Protein AF-A0A1I0M7V4-F1 (afdb_monomer_lite)

Structure (mmCIF, N/CA/C/O backbone):
data_AF-A0A1I0M7V4-F1
#
_entry.id   AF-A0A1I0M7V4-F1
#
loop_
_atom_site.group_PDB
_atom_site.id
_atom_site.type_symbol
_atom_site.label_atom_id
_atom_site.label_alt_id
_atom_site.label_comp_id
_atom_site.label_asym_id
_atom_site.label_entity_id
_atom_site.label_seq_id
_atom_site.pdbx_PDB_ins_code
_atom_site.Cartn_x
_atom_site.Cartn_y
_atom_site.Cartn_z
_atom_site.occupancy
_atom_site.B_iso_or_equiv
_atom_site.auth_seq_id
_atom_site.auth_comp_id
_atom_site.auth_asym_id
_atom_site.auth_atom_id
_atom_site.pdbx_PDB_model_num
ATOM 1 N N . MET A 1 1 ? 5.729 4.229 24.419 1.00 56.66 1 MET A N 1
ATOM 2 C CA . MET A 1 1 ? 4.865 5.162 23.651 1.00 56.66 1 MET A CA 1
ATOM 3 C C . MET A 1 1 ? 5.660 6.057 22.704 1.00 56.66 1 MET A C 1
ATOM 5 O O . MET A 1 1 ? 5.309 6.086 21.536 1.00 56.66 1 MET A O 1
ATOM 9 N N . LYS A 1 2 ? 6.746 6.714 23.148 1.00 68.56 2 LYS A N 1
ATOM 10 C CA . LYS A 1 2 ? 7.553 7.614 22.297 1.00 68.56 2 LYS A CA 1
ATOM 11 C C . LYS A 1 2 ? 8.108 6.954 21.017 1.00 68.56 2 LYS A C 1
ATOM 13 O O . LYS A 1 2 ? 7.972 7.533 19.950 1.00 68.56 2 LYS A O 1
ATOM 18 N N . SER A 1 3 ? 8.628 5.723 21.093 1.00 80.00 3 SER A N 1
ATOM 19 C CA . SER A 1 3 ? 9.203 5.025 19.926 1.00 80.00 3 SER A CA 1
ATOM 20 C C . SER A 1 3 ? 8.192 4.734 18.811 1.00 80.00 3 SER A C 1
ATOM 22 O O . SER A 1 3 ? 8.487 4.965 17.647 1.00 80.00 3 SER A O 1
ATOM 24 N N . LYS A 1 4 ? 6.975 4.287 19.150 1.00 80.06 4 LYS A N 1
ATOM 25 C CA . LYS A 1 4 ? 5.919 4.005 18.161 1.00 80.06 4 LYS A CA 1
ATOM 26 C C . LYS A 1 4 ? 5.462 5.264 17.428 1.00 80.06 4 LYS A C 1
ATOM 28 O O . LYS A 1 4 ? 5.240 5.213 16.228 1.00 80.06 4 LYS A O 1
ATOM 33 N N . ASN A 1 5 ? 5.370 6.385 18.142 1.00 84.19 5 ASN A N 1
ATOM 34 C CA . ASN A 1 5 ? 4.996 7.666 17.547 1.00 84.19 5 ASN A CA 1
ATOM 35 C C . ASN A 1 5 ? 6.090 8.184 16.603 1.00 84.19 5 ASN A C 1
ATOM 37 O O . ASN A 1 5 ? 5.768 8.706 15.543 1.00 84.19 5 ASN A O 1
ATOM 41 N N . ILE A 1 6 ? 7.366 7.996 16.959 1.00 88.19 6 ILE A N 1
ATOM 42 C CA . ILE A 1 6 ? 8.499 8.331 16.085 1.00 88.19 6 ILE A CA 1
ATOM 43 C C . ILE A 1 6 ? 8.481 7.456 14.827 1.00 88.19 6 ILE A C 1
ATOM 45 O O . ILE A 1 6 ? 8.567 7.987 13.727 1.00 88.19 6 ILE A O 1
ATOM 49 N N . LEU A 1 7 ? 8.301 6.138 14.967 1.00 86.88 7 LEU A N 1
ATOM 50 C CA . LEU A 1 7 ? 8.200 5.222 13.823 1.00 86.88 7 LEU A CA 1
ATOM 51 C C . LEU A 1 7 ? 7.028 5.578 12.902 1.00 86.88 7 LEU A C 1
ATOM 53 O O . LEU A 1 7 ? 7.189 5.602 11.687 1.00 86.88 7 LEU A O 1
ATOM 57 N N . PHE A 1 8 ? 5.869 5.900 13.479 1.00 88.50 8 PHE A N 1
ATOM 58 C CA . PHE A 1 8 ? 4.712 6.371 12.725 1.00 88.50 8 PHE A CA 1
ATOM 59 C C . PHE A 1 8 ? 5.018 7.674 11.975 1.00 88.50 8 PHE A C 1
ATOM 61 O O . PHE A 1 8 ? 4.741 7.767 10.785 1.00 88.50 8 PHE A O 1
ATOM 68 N N . LEU A 1 9 ? 5.634 8.657 12.638 1.00 90.44 9 LEU A N 1
ATOM 69 C CA . LEU A 1 9 ? 5.990 9.931 12.014 1.00 90.44 9 LEU A CA 1
ATOM 70 C C . LEU A 1 9 ? 6.986 9.743 10.863 1.00 90.44 9 LEU A C 1
ATOM 72 O O . LEU A 1 9 ? 6.772 10.288 9.784 1.00 90.44 9 LEU A O 1
ATOM 76 N N . ILE A 1 10 ? 8.033 8.941 11.070 1.00 91.81 10 ILE A N 1
ATOM 77 C CA . ILE A 1 10 ? 9.006 8.595 10.025 1.00 91.81 10 ILE A CA 1
ATOM 78 C C . ILE A 1 10 ? 8.289 7.932 8.847 1.00 91.81 10 ILE A C 1
ATOM 80 O O . ILE A 1 10 ? 8.487 8.340 7.707 1.00 91.81 10 ILE A O 1
ATOM 84 N N . SER A 1 11 ? 7.413 6.962 9.116 1.00 91.69 11 SER A N 1
ATOM 85 C CA . SER A 1 11 ? 6.626 6.283 8.082 1.00 91.69 11 SER A CA 1
ATOM 86 C C . SER A 1 11 ? 5.765 7.262 7.277 1.00 91.69 11 SER A C 1
ATOM 88 O O . SER A 1 11 ? 5.758 7.206 6.051 1.00 91.69 11 SER A O 1
ATOM 90 N N . VAL A 1 12 ? 5.086 8.207 7.937 1.00 91.88 12 VAL A N 1
ATOM 91 C CA . VAL A 1 12 ? 4.290 9.249 7.265 1.00 91.88 12 VAL A CA 1
ATOM 92 C C . VAL A 1 12 ? 5.168 10.154 6.394 1.00 91.88 12 VAL A C 1
ATOM 94 O O . VAL A 1 12 ? 4.812 10.415 5.249 1.00 91.88 12 VAL A O 1
ATOM 97 N N . ILE A 1 13 ? 6.330 10.594 6.888 1.00 95.06 13 ILE A N 1
ATOM 98 C CA . ILE A 1 13 ? 7.269 11.429 6.115 1.00 95.06 13 ILE A CA 1
ATOM 99 C C . ILE A 1 13 ? 7.775 10.682 4.874 1.00 95.06 13 ILE A C 1
ATOM 101 O O . ILE A 1 13 ? 7.819 11.256 3.783 1.00 95.06 13 ILE A O 1
ATOM 105 N N . VAL A 1 14 ? 8.118 9.399 5.023 1.00 94.94 14 VAL A N 1
ATOM 106 C CA . VAL A 1 14 ? 8.545 8.542 3.908 1.00 94.94 14 VAL A CA 1
ATOM 107 C C . VAL A 1 14 ? 7.430 8.427 2.869 1.00 94.94 14 VAL A C 1
ATOM 109 O O . VAL A 1 14 ? 7.680 8.635 1.687 1.00 94.94 14 VAL A O 1
ATOM 112 N N . GLN A 1 15 ? 6.189 8.177 3.292 1.00 94.06 15 GLN A N 1
ATOM 113 C CA . GLN A 1 15 ? 5.050 8.063 2.376 1.00 94.06 15 GLN A CA 1
ATOM 114 C C . GLN A 1 15 ? 4.763 9.365 1.631 1.00 94.06 15 GLN A C 1
ATOM 116 O O . GLN A 1 15 ? 4.584 9.329 0.419 1.00 94.06 15 GLN A O 1
ATOM 121 N N . ILE A 1 16 ? 4.762 10.511 2.319 1.00 95.44 16 ILE A N 1
ATOM 122 C CA . ILE A 1 16 ? 4.563 11.818 1.675 1.00 95.44 16 ILE A CA 1
ATOM 123 C C . ILE A 1 16 ? 5.659 12.063 0.636 1.00 95.44 16 ILE A C 1
ATOM 125 O O . ILE A 1 16 ? 5.354 12.435 -0.493 1.00 95.44 16 ILE A O 1
ATOM 129 N N . THR A 1 17 ? 6.919 11.795 0.984 1.00 95.12 17 THR A N 1
ATOM 130 C CA . THR A 1 17 ? 8.050 11.922 0.052 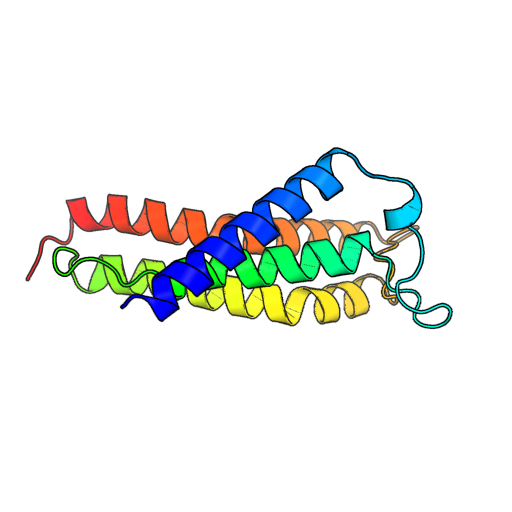1.00 95.12 17 THR A CA 1
ATOM 131 C C . THR A 1 17 ? 7.858 11.042 -1.184 1.00 95.12 17 THR A C 1
ATOM 133 O O . THR A 1 17 ? 8.030 11.514 -2.305 1.00 95.12 17 THR A O 1
ATOM 136 N N . ILE A 1 18 ? 7.453 9.783 -0.992 1.00 95.00 18 ILE A N 1
ATOM 137 C CA . ILE A 1 18 ? 7.190 8.844 -2.088 1.00 95.00 18 ILE A CA 1
ATOM 138 C C . ILE A 1 18 ? 6.032 9.328 -2.967 1.00 95.00 18 ILE A C 1
ATOM 140 O O . ILE A 1 18 ? 6.162 9.320 -4.186 1.00 95.00 18 ILE A O 1
ATOM 144 N N . ILE A 1 19 ? 4.925 9.782 -2.375 1.00 94.38 19 ILE A N 1
ATOM 145 C CA . ILE A 1 19 ? 3.760 10.293 -3.113 1.00 94.38 19 ILE A CA 1
ATOM 146 C C . ILE A 1 19 ? 4.146 11.518 -3.947 1.00 94.38 19 ILE A C 1
ATOM 148 O O . ILE A 1 19 ? 3.775 11.603 -5.113 1.00 94.38 19 ILE A O 1
ATOM 152 N N . VAL A 1 20 ? 4.925 12.444 -3.382 1.00 94.31 20 VAL A N 1
ATOM 153 C CA . VAL A 1 20 ? 5.425 13.621 -4.109 1.00 94.31 20 VAL A CA 1
ATOM 154 C C . VAL A 1 20 ? 6.345 13.203 -5.259 1.00 94.31 20 VAL A C 1
ATOM 156 O O . VAL A 1 20 ? 6.224 13.725 -6.367 1.00 94.31 20 VAL A O 1
ATOM 159 N N . ALA A 1 21 ? 7.235 12.235 -5.037 1.00 93.19 21 ALA A N 1
ATOM 160 C CA . ALA A 1 21 ? 8.095 11.703 -6.090 1.00 93.19 21 ALA A CA 1
ATOM 161 C C . ALA A 1 21 ? 7.278 11.017 -7.206 1.00 93.19 21 ALA A C 1
ATOM 163 O O . ALA A 1 21 ? 7.519 11.273 -8.380 1.00 93.19 21 ALA A O 1
ATOM 164 N N . LEU A 1 22 ? 6.264 10.217 -6.858 1.00 90.50 22 LEU A N 1
ATOM 165 C CA . LEU A 1 22 ? 5.343 9.591 -7.819 1.00 90.50 22 LEU A CA 1
ATOM 166 C C . LEU A 1 22 ? 4.558 10.628 -8.622 1.00 90.50 22 LEU A C 1
ATOM 168 O O . LEU A 1 22 ? 4.454 10.502 -9.837 1.00 90.50 22 LEU A O 1
ATOM 172 N N . ALA A 1 23 ? 4.065 11.679 -7.968 1.00 92.25 23 ALA A N 1
ATOM 173 C CA . ALA A 1 23 ? 3.323 12.751 -8.626 1.00 92.25 23 ALA A CA 1
ATOM 174 C C . ALA A 1 23 ? 4.191 13.582 -9.586 1.00 92.25 23 ALA A C 1
ATOM 176 O O . ALA A 1 23 ? 3.687 14.105 -10.575 1.00 92.25 23 ALA A O 1
ATOM 177 N N . THR A 1 24 ? 5.488 13.713 -9.299 1.00 92.69 24 THR A N 1
ATOM 178 C CA . THR A 1 24 ? 6.435 14.463 -10.142 1.00 92.69 24 THR A CA 1
ATOM 179 C C . THR A 1 24 ? 7.081 13.615 -11.238 1.00 92.69 24 THR A C 1
ATOM 181 O O . THR A 1 24 ? 7.684 14.182 -12.145 1.00 92.69 24 THR A O 1
ATOM 184 N N . ALA A 1 25 ? 6.947 12.284 -11.166 1.00 90.06 25 ALA A N 1
ATOM 185 C CA . ALA A 1 25 ? 7.427 11.309 -12.147 1.00 90.06 25 ALA A CA 1
ATOM 186 C C . ALA A 1 25 ? 8.838 11.616 -12.708 1.00 90.06 25 ALA A C 1
ATOM 188 O O . ALA A 1 25 ? 9.020 11.725 -13.924 1.00 90.06 25 ALA A O 1
ATOM 189 N N . PRO A 1 26 ? 9.862 11.792 -11.851 1.00 91.75 26 PRO A N 1
ATOM 190 C CA . PRO A 1 26 ? 11.187 12.187 -12.309 1.00 91.75 26 PRO A CA 1
ATOM 191 C C . PRO A 1 26 ? 11.825 11.093 -13.176 1.00 91.75 26 PRO A C 1
ATOM 193 O O . PRO A 1 26 ? 11.591 9.903 -12.980 1.00 91.75 26 PRO A O 1
ATOM 196 N N . ALA A 1 27 ? 12.707 11.484 -14.101 1.00 90.88 27 ALA A N 1
ATOM 197 C CA . ALA A 1 27 ? 13.268 10.585 -15.119 1.00 90.88 27 ALA A CA 1
ATOM 198 C C . ALA A 1 27 ? 13.946 9.312 -14.564 1.00 90.88 27 ALA A C 1
ATOM 200 O O . ALA A 1 27 ? 13.972 8.275 -15.226 1.00 90.88 27 ALA A O 1
ATOM 201 N N . TRP A 1 28 ? 14.473 9.360 -13.337 1.00 89.50 28 TRP A N 1
ATOM 202 C CA . TRP A 1 28 ? 15.115 8.212 -12.694 1.00 89.50 28 TRP A CA 1
ATOM 203 C C . TRP A 1 28 ? 14.135 7.113 -12.252 1.00 89.50 28 TRP A C 1
ATOM 205 O O . TRP A 1 28 ? 14.574 6.012 -11.935 1.00 89.50 28 TRP A O 1
ATOM 215 N N . PHE A 1 29 ? 12.820 7.347 -12.278 1.00 91.00 29 PHE A N 1
ATOM 216 C CA . PHE A 1 29 ? 11.818 6.335 -11.918 1.00 91.00 29 PHE A CA 1
ATOM 217 C C . PHE A 1 29 ? 11.830 5.115 -12.829 1.00 91.00 29 PHE A C 1
ATOM 219 O O . PHE A 1 29 ? 11.586 4.007 -12.358 1.00 91.00 29 PHE A O 1
ATOM 226 N N . SER A 1 30 ? 12.125 5.331 -14.110 1.00 88.44 30 SER A N 1
ATOM 227 C CA . SER A 1 30 ? 12.226 4.262 -15.107 1.00 88.44 30 SER A CA 1
ATOM 228 C C . SER A 1 30 ? 13.602 3.590 -15.101 1.00 88.44 30 SER A C 1
ATOM 230 O O . SER A 1 30 ? 13.794 2.579 -15.770 1.00 88.44 30 SER A O 1
ATOM 232 N N . GLN A 1 31 ? 14.571 4.140 -14.361 1.00 90.94 31 GLN A N 1
ATOM 233 C CA . GLN A 1 31 ? 15.903 3.555 -14.256 1.00 90.94 31 GLN A CA 1
ATOM 234 C C . GLN A 1 31 ? 15.864 2.353 -13.303 1.00 90.94 31 GLN A C 1
ATOM 236 O O . GLN A 1 31 ? 15.201 2.419 -12.260 1.00 90.94 31 GLN A O 1
ATOM 241 N N . PRO A 1 32 ? 16.574 1.261 -13.626 1.00 91.00 32 PRO A N 1
ATOM 242 C CA . PRO A 1 32 ? 16.617 0.087 -12.772 1.00 91.00 32 PRO A CA 1
ATOM 243 C C . PRO A 1 32 ? 17.333 0.397 -11.449 1.00 91.00 32 PRO A C 1
ATOM 245 O O . PRO A 1 32 ? 18.371 1.058 -11.428 1.00 91.00 32 PRO A O 1
ATOM 248 N N . VAL A 1 33 ? 16.802 -0.124 -10.340 1.00 87.88 33 VAL A N 1
ATOM 249 C CA . VAL A 1 33 ? 17.401 -0.009 -8.995 1.00 87.88 33 VAL A CA 1
ATOM 250 C C . VAL A 1 33 ? 18.768 -0.697 -8.950 1.00 87.88 33 VAL A C 1
ATOM 252 O O . VAL A 1 33 ? 19.708 -0.202 -8.335 1.00 87.88 33 VAL A O 1
ATOM 255 N N . VAL A 1 34 ? 18.885 -1.837 -9.634 1.00 83.06 34 VAL A N 1
ATOM 256 C CA . VAL A 1 34 ? 20.132 -2.583 -9.827 1.00 83.06 34 VAL A CA 1
ATOM 257 C C . VAL A 1 34 ? 20.258 -2.867 -11.317 1.00 83.06 34 VAL A C 1
ATOM 259 O O . VAL A 1 34 ? 19.318 -3.400 -11.904 1.00 83.06 34 VAL A O 1
ATOM 262 N N . GLY A 1 35 ? 21.406 -2.541 -11.921 1.00 68.62 35 GLY A N 1
ATOM 263 C CA . GLY A 1 35 ? 21.597 -2.501 -13.381 1.00 68.62 35 GLY A CA 1
ATOM 264 C C . GLY A 1 35 ? 21.154 -3.745 -14.167 1.00 68.62 35 GLY A C 1
ATOM 265 O O . GLY A 1 35 ? 20.778 -3.611 -15.323 1.00 68.62 35 GLY A O 1
ATOM 266 N N . ASN A 1 36 ? 21.112 -4.925 -13.535 1.00 65.88 36 ASN A N 1
ATOM 267 C CA . ASN A 1 36 ? 20.685 -6.184 -14.163 1.00 65.88 36 ASN A CA 1
ATOM 268 C C . ASN A 1 36 ? 19.307 -6.702 -13.698 1.00 65.88 36 ASN A C 1
ATOM 270 O O . ASN A 1 36 ? 18.811 -7.674 -14.255 1.00 65.88 36 ASN A O 1
ATOM 274 N N . ALA A 1 37 ? 18.696 -6.113 -12.664 1.00 64.06 37 ALA A N 1
ATOM 275 C CA . ALA A 1 37 ? 17.491 -6.663 -12.025 1.00 64.06 37 ALA A CA 1
ATOM 276 C C . ALA A 1 37 ? 16.177 -6.209 -12.681 1.00 64.06 37 ALA A C 1
ATOM 278 O O . ALA A 1 37 ? 15.122 -6.772 -12.399 1.00 64.06 37 ALA A O 1
ATOM 279 N N . GLY A 1 38 ? 16.217 -5.170 -13.523 1.00 80.50 38 GLY A N 1
ATOM 280 C CA . GLY A 1 38 ? 15.058 -4.691 -14.283 1.00 80.50 38 GLY A CA 1
ATOM 281 C C . GLY A 1 38 ? 13.919 -4.087 -13.454 1.00 80.50 38 GLY A C 1
ATOM 282 O O . GLY A 1 38 ? 12.958 -3.619 -14.049 1.00 80.50 38 GLY A O 1
ATOM 283 N N . MET A 1 39 ? 14.005 -4.072 -12.117 1.00 89.25 39 MET A N 1
ATOM 284 C CA . MET A 1 39 ? 13.042 -3.404 -11.239 1.00 89.25 39 MET A CA 1
ATOM 285 C C . MET A 1 39 ? 13.306 -1.892 -11.237 1.00 89.25 39 MET A C 1
ATOM 287 O O . MET A 1 39 ? 14.353 -1.483 -10.730 1.00 89.25 39 MET A O 1
ATOM 291 N N . PRO A 1 40 ? 12.405 -1.051 -11.770 1.00 92.25 40 PRO A N 1
ATOM 292 C CA . PRO A 1 40 ? 12.577 0.391 -11.775 1.00 92.25 40 PRO A CA 1
ATOM 293 C C . PRO A 1 40 ? 12.336 0.977 -10.386 1.00 92.25 40 PRO A C 1
ATOM 295 O O . PRO A 1 40 ? 11.565 0.433 -9.586 1.00 92.25 40 PRO A O 1
ATOM 298 N N . TRP A 1 41 ? 12.948 2.126 -10.112 1.00 92.88 41 TRP A N 1
ATOM 299 C CA . TRP A 1 41 ? 12.732 2.844 -8.858 1.00 92.88 41 TRP A CA 1
ATOM 300 C C . TRP A 1 41 ? 11.256 3.146 -8.588 1.00 92.88 41 TRP A C 1
ATOM 302 O O . TRP A 1 41 ? 10.814 3.003 -7.451 1.00 92.88 41 TRP A O 1
ATOM 312 N N . GLY A 1 42 ? 10.478 3.494 -9.618 1.00 92.38 42 GLY A N 1
ATOM 313 C CA . GLY A 1 42 ? 9.043 3.755 -9.472 1.00 92.38 42 GLY A CA 1
ATOM 314 C C . GLY A 1 42 ? 8.287 2.572 -8.857 1.00 92.38 42 GLY A C 1
ATOM 315 O O . GLY A 1 42 ? 7.520 2.754 -7.913 1.00 92.38 42 GLY A O 1
ATOM 316 N N . ASN A 1 43 ? 8.574 1.346 -9.306 1.00 92.44 43 ASN A N 1
ATOM 317 C CA . ASN A 1 43 ? 7.927 0.139 -8.781 1.00 92.44 43 ASN A CA 1
ATOM 318 C C . ASN A 1 43 ? 8.359 -0.164 -7.347 1.00 92.44 43 ASN A C 1
ATOM 320 O O . ASN A 1 43 ? 7.533 -0.566 -6.528 1.00 92.44 43 ASN A O 1
ATOM 324 N N . LEU A 1 44 ? 9.632 0.063 -7.013 1.00 93.00 44 LEU A N 1
ATOM 325 C CA . LEU A 1 44 ? 10.114 -0.119 -5.644 1.00 93.00 44 LEU A CA 1
ATOM 326 C C . LEU A 1 44 ? 9.437 0.854 -4.679 1.00 93.00 44 LEU A C 1
ATOM 328 O O . LEU A 1 44 ? 8.990 0.451 -3.606 1.00 93.00 44 LEU A O 1
ATOM 332 N N . LEU A 1 45 ? 9.323 2.124 -5.063 1.00 94.94 45 LEU A N 1
ATOM 333 C CA . LEU A 1 45 ? 8.678 3.139 -4.235 1.00 94.94 45 LEU A CA 1
ATOM 334 C C . LEU A 1 45 ? 7.180 2.858 -4.069 1.00 94.94 45 LEU A C 1
ATOM 336 O O . LEU A 1 45 ? 6.672 2.955 -2.951 1.00 94.94 45 LEU A O 1
ATOM 340 N N . THR A 1 46 ? 6.492 2.432 -5.132 1.00 94.31 46 THR A N 1
ATOM 341 C CA . THR A 1 46 ? 5.095 1.975 -5.061 1.00 94.31 46 THR A CA 1
ATOM 342 C C . THR A 1 46 ? 4.944 0.790 -4.110 1.00 94.31 46 THR A C 1
ATOM 344 O O . THR A 1 46 ? 4.071 0.807 -3.243 1.00 94.31 46 THR A O 1
ATOM 347 N N . TRP A 1 47 ? 5.829 -0.206 -4.187 1.00 94.50 47 TRP A N 1
ATOM 348 C CA . TRP A 1 47 ? 5.798 -1.360 -3.287 1.00 94.50 47 TRP A CA 1
ATOM 349 C C . TRP A 1 47 ? 5.984 -0.959 -1.814 1.00 94.50 47 TRP A C 1
ATOM 351 O O . TRP A 1 47 ? 5.228 -1.396 -0.937 1.00 94.50 47 TRP A O 1
ATOM 361 N N . VAL A 1 48 ? 6.944 -0.071 -1.538 1.00 95.06 48 VAL A N 1
ATOM 362 C CA . VAL A 1 48 ? 7.165 0.487 -0.195 1.00 95.06 48 VAL A CA 1
ATOM 363 C C . VAL A 1 48 ? 5.925 1.239 0.289 1.00 95.06 48 VAL A C 1
ATOM 365 O O . VAL A 1 48 ? 5.499 1.036 1.427 1.00 95.06 48 VAL A O 1
ATOM 368 N N . LEU A 1 49 ? 5.306 2.061 -0.561 1.00 95.69 49 LEU A N 1
ATOM 369 C CA . LEU A 1 49 ? 4.100 2.819 -0.225 1.00 95.69 49 LEU A CA 1
ATOM 370 C C . LEU A 1 49 ? 2.928 1.895 0.134 1.00 95.69 49 LEU A C 1
ATOM 372 O O . LEU A 1 49 ? 2.334 2.051 1.203 1.00 95.69 49 LEU A O 1
ATOM 376 N N . LEU A 1 50 ? 2.640 0.906 -0.716 1.00 95.69 50 LEU A N 1
ATOM 377 C CA . LEU A 1 50 ? 1.549 -0.056 -0.521 1.00 95.69 50 LEU A CA 1
ATOM 378 C C . LEU A 1 50 ? 1.752 -0.947 0.708 1.00 95.69 50 LEU A C 1
ATOM 380 O O . LEU A 1 50 ? 0.781 -1.440 1.274 1.00 95.69 50 LEU A O 1
ATOM 384 N N . THR A 1 51 ? 2.99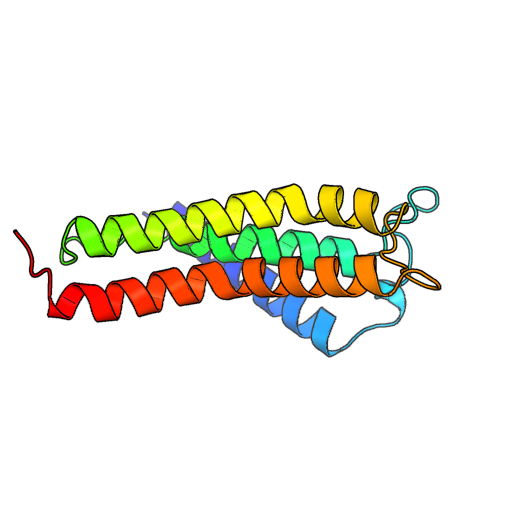2 -1.120 1.162 1.00 95.06 51 THR A N 1
ATOM 385 C CA . THR A 1 51 ? 3.303 -1.858 2.392 1.00 95.06 51 THR A CA 1
ATOM 386 C C . THR A 1 51 ? 3.207 -0.965 3.632 1.00 95.06 51 THR A C 1
ATOM 388 O O . THR A 1 51 ? 2.588 -1.330 4.637 1.00 95.06 51 THR A O 1
ATOM 391 N N . LEU A 1 52 ? 3.810 0.227 3.589 1.00 93.00 52 LEU A N 1
ATOM 392 C CA . LEU A 1 52 ? 3.879 1.119 4.746 1.00 93.00 52 LEU A CA 1
ATOM 393 C C . LEU A 1 52 ? 2.521 1.731 5.091 1.00 93.00 52 LEU A C 1
ATOM 395 O O . LEU A 1 52 ? 2.200 1.871 6.275 1.00 93.00 52 LEU A O 1
ATOM 399 N N . PHE A 1 53 ? 1.715 2.073 4.088 1.00 91.94 53 PHE A N 1
ATOM 400 C CA . PHE A 1 53 ? 0.420 2.712 4.296 1.00 91.94 53 PHE A CA 1
ATOM 401 C C . PHE A 1 53 ? -0.519 1.890 5.204 1.00 91.94 53 PHE A C 1
ATOM 403 O O . PHE A 1 53 ? -0.878 2.388 6.274 1.00 91.94 53 PHE A O 1
ATOM 410 N N . PRO A 1 54 ? -0.857 0.621 4.901 1.00 92.31 54 PRO A N 1
ATOM 411 C CA . PRO A 1 54 ? -1.668 -0.211 5.794 1.00 92.31 54 PRO A CA 1
ATOM 412 C C . PRO A 1 54 ? -0.984 -0.485 7.143 1.00 92.31 54 PRO A C 1
ATOM 414 O O . PRO A 1 54 ? -1.661 -0.544 8.173 1.00 92.31 54 PRO A O 1
ATOM 417 N N . SER A 1 55 ? 0.352 -0.581 7.188 1.00 90.38 55 SER A N 1
ATOM 418 C CA . SER A 1 55 ? 1.086 -0.802 8.444 1.00 90.38 55 SER A CA 1
ATOM 419 C C . SER A 1 55 ? 0.866 0.324 9.465 1.00 90.38 55 SER A C 1
ATOM 421 O O . SER A 1 55 ? 0.760 0.068 10.666 1.00 90.38 55 SER A O 1
ATOM 423 N N . ASN A 1 56 ? 0.681 1.566 9.003 1.00 89.12 56 ASN A N 1
ATOM 424 C CA . ASN A 1 56 ? 0.385 2.703 9.873 1.00 89.12 56 ASN A CA 1
ATOM 425 C C . ASN A 1 56 ? -0.954 2.540 10.605 1.00 89.12 56 ASN A C 1
ATOM 427 O O . ASN A 1 56 ? -1.051 2.885 11.784 1.00 89.12 56 ASN A O 1
ATOM 431 N N . PHE A 1 57 ? -1.961 1.948 9.958 1.00 85.56 57 PHE A N 1
ATOM 432 C CA . PHE A 1 57 ? -3.253 1.643 10.584 1.00 85.56 57 PHE A CA 1
ATOM 433 C C . PHE A 1 57 ? -3.146 0.531 11.637 1.00 85.56 57 PHE A C 1
ATOM 435 O O . PHE A 1 57 ? -3.964 0.480 12.557 1.00 85.56 57 PHE A O 1
ATOM 442 N N . LEU A 1 58 ? -2.135 -0.337 11.532 1.00 86.44 58 LEU A N 1
ATOM 443 C CA . LEU A 1 58 ? -1.835 -1.371 12.526 1.00 86.44 58 LEU A CA 1
ATOM 444 C C . LEU A 1 58 ? -1.021 -0.813 13.707 1.00 86.44 58 LEU A C 1
ATOM 446 O O . LEU A 1 58 ? -1.247 -1.201 14.856 1.00 86.44 58 LEU A O 1
ATOM 450 N N . LEU A 1 59 ? -0.091 0.112 13.441 1.00 81.81 59 LEU A N 1
ATOM 451 C CA . LEU A 1 59 ? 0.765 0.745 14.451 1.00 81.81 59 LEU A CA 1
ATOM 452 C C . LEU A 1 59 ? -0.004 1.716 15.352 1.00 81.81 59 LEU A C 1
ATOM 454 O O . LEU A 1 59 ? 0.260 1.784 16.561 1.00 81.81 59 LEU A O 1
ATOM 458 N N . VAL A 1 60 ? -0.967 2.447 14.789 1.00 75.00 60 VAL A N 1
ATOM 459 C CA . VAL A 1 60 ? -1.860 3.314 15.559 1.00 75.00 60 VAL A CA 1
ATOM 460 C C . VAL A 1 60 ? -2.860 2.433 16.313 1.00 75.00 60 VAL A C 1
ATOM 462 O O . VAL A 1 60 ? -3.854 1.950 15.773 1.00 75.00 60 VAL A O 1
ATOM 465 N N . ARG A 1 61 ? -2.597 2.203 17.607 1.00 62.97 61 ARG A N 1
ATOM 466 C CA . ARG A 1 61 ? -3.554 1.543 18.509 1.00 62.97 61 ARG A CA 1
ATOM 467 C C . ARG A 1 61 ? -4.868 2.321 18.508 1.00 62.97 61 ARG A C 1
ATOM 469 O O . ARG A 1 61 ? -4.880 3.510 18.827 1.00 62.97 61 ARG A O 1
ATOM 476 N N . ARG A 1 62 ? -5.984 1.642 18.230 1.00 59.66 62 ARG A N 1
ATOM 477 C CA . ARG A 1 62 ? -7.303 2.246 18.418 1.00 59.66 62 ARG A CA 1
ATOM 478 C C . ARG A 1 62 ? -7.591 2.483 19.893 1.00 59.66 62 ARG A C 1
ATOM 480 O O . ARG A 1 62 ? -7.449 1.592 20.728 1.00 59.66 62 ARG A O 1
ATOM 487 N N . SER A 1 63 ? -8.012 3.720 20.142 1.00 55.44 63 SER A N 1
ATOM 488 C CA . SER A 1 63 ? -8.684 4.207 21.340 1.00 55.44 63 SER A CA 1
ATOM 489 C C . SER A 1 63 ? -9.648 3.164 21.909 1.00 55.44 63 SER A C 1
ATOM 491 O O . SER A 1 63 ? -10.431 2.554 21.175 1.00 55.44 63 SER A O 1
ATOM 493 N N . SER A 1 64 ? -9.616 3.022 23.235 1.00 58.09 64 SER A N 1
ATOM 494 C CA . SER A 1 64 ? -10.421 2.105 24.046 1.00 58.09 64 SER A CA 1
ATOM 495 C C . SER A 1 64 ? -11.933 2.327 23.943 1.00 58.09 64 SER A C 1
ATOM 497 O O . SER A 1 64 ? -12.673 1.699 24.688 1.00 58.09 64 SER A O 1
ATOM 499 N N . GLN A 1 65 ? -12.410 3.226 23.076 1.00 66.06 65 GLN A N 1
ATOM 500 C CA . GLN A 1 65 ? -13.813 3.618 22.927 1.00 66.06 65 GLN A CA 1
ATOM 501 C C . GLN A 1 65 ? -14.560 2.923 21.777 1.00 66.06 65 GLN A C 1
ATOM 503 O O . GLN A 1 65 ? -15.762 3.120 21.642 1.00 66.06 65 GLN A O 1
ATOM 508 N N . THR A 1 66 ? -13.888 2.089 20.981 1.00 74.56 66 THR A N 1
ATOM 509 C CA . THR A 1 66 ? -14.514 1.376 19.851 1.00 74.56 66 THR A CA 1
ATOM 510 C C . THR A 1 66 ? -15.039 0.006 20.298 1.00 74.56 66 THR A C 1
ATOM 512 O O . THR A 1 66 ? -14.331 -0.705 21.006 1.00 74.56 66 THR A O 1
ATOM 515 N N . GLY A 1 67 ? -16.245 -0.391 19.874 1.00 78.69 67 GLY A N 1
ATOM 516 C CA . GLY A 1 67 ? -16.748 -1.756 20.083 1.00 78.69 67 GLY A CA 1
ATOM 517 C C . GLY A 1 67 ? -15.911 -2.815 19.346 1.00 78.69 67 GLY A C 1
ATOM 518 O O . GLY A 1 67 ? -15.251 -2.522 18.344 1.00 78.69 67 GLY A O 1
ATOM 519 N N . THR A 1 68 ? -15.954 -4.069 19.809 1.00 85.69 68 THR A N 1
ATOM 520 C CA . THR A 1 68 ? -15.110 -5.161 19.286 1.00 85.69 68 THR A CA 1
ATOM 521 C C . THR A 1 68 ? -15.314 -5.422 17.791 1.00 85.69 68 THR A C 1
ATOM 523 O O . THR A 1 68 ? -14.339 -5.631 17.073 1.00 85.69 68 THR A O 1
ATOM 526 N N . VAL A 1 69 ? -16.559 -5.389 17.301 1.00 87.88 69 VAL A N 1
ATOM 527 C CA . VAL A 1 69 ? -16.891 -5.669 15.889 1.00 87.88 69 VAL A CA 1
ATOM 528 C C . VAL A 1 69 ? -16.323 -4.598 14.937 1.00 87.88 69 VAL A C 1
ATOM 530 O O . VAL A 1 69 ? -15.515 -4.960 14.077 1.00 87.88 69 VAL A O 1
ATOM 533 N N . PRO A 1 70 ? -16.616 -3.287 15.105 1.00 87.94 70 PRO A N 1
ATOM 534 C CA . PRO A 1 70 ? -16.004 -2.236 14.283 1.00 87.94 70 PRO A CA 1
ATOM 535 C C . PRO A 1 70 ? -14.468 -2.236 14.334 1.00 87.94 70 PRO A C 1
ATOM 537 O O . PRO A 1 70 ? -13.791 -1.894 13.358 1.00 87.94 70 PRO A O 1
ATOM 540 N N . GLN A 1 71 ? -13.897 -2.604 15.485 1.00 88.94 71 GLN A N 1
ATOM 541 C CA . GLN A 1 71 ? -12.454 -2.706 15.650 1.00 88.94 71 GLN A CA 1
ATOM 542 C C . GLN A 1 71 ? -11.867 -3.863 14.835 1.00 88.94 71 GLN A C 1
ATOM 544 O O . GLN A 1 71 ? -10.930 -3.633 14.069 1.00 88.94 71 GLN A O 1
ATOM 549 N N . LYS A 1 72 ? -12.437 -5.071 14.945 1.00 90.12 72 LYS A N 1
ATOM 550 C CA . LYS A 1 72 ? -12.017 -6.250 14.171 1.00 90.12 72 LYS A CA 1
ATOM 551 C C . LYS A 1 72 ? -12.117 -6.016 12.667 1.00 90.12 72 LYS A C 1
ATOM 553 O O . LYS A 1 72 ? -11.177 -6.363 11.964 1.00 90.12 72 LYS A O 1
ATOM 558 N N . PHE A 1 73 ? -13.192 -5.383 12.194 1.00 91.75 73 PHE A N 1
ATOM 559 C CA . PHE A 1 73 ? -13.372 -5.079 10.771 1.00 91.75 73 PHE A CA 1
ATOM 560 C C . PHE A 1 73 ? -12.206 -4.251 10.210 1.00 91.75 73 PHE A C 1
ATOM 562 O O . PHE A 1 73 ? -11.555 -4.652 9.251 1.00 91.75 73 PHE A O 1
ATOM 569 N N . ASN A 1 74 ? -11.864 -3.141 10.867 1.00 91.25 74 ASN A N 1
ATOM 570 C CA . ASN A 1 74 ? -10.748 -2.307 10.423 1.00 91.25 74 ASN A CA 1
ATOM 571 C C . ASN A 1 74 ? -9.400 -3.012 10.476 1.00 91.25 74 ASN A C 1
ATOM 573 O O . ASN A 1 74 ? -8.601 -2.843 9.563 1.00 91.25 74 ASN A O 1
ATOM 577 N N . TYR A 1 75 ? -9.121 -3.748 11.558 1.00 91.06 75 TYR A N 1
ATOM 578 C CA . TYR A 1 75 ? -7.869 -4.494 11.641 1.00 91.06 75 TYR A CA 1
ATOM 579 C C . TYR A 1 75 ? -7.806 -5.559 10.550 1.00 91.06 75 TYR A C 1
ATOM 581 O O . TYR A 1 75 ? -6.765 -5.687 9.924 1.00 91.06 75 TYR A O 1
ATOM 589 N N . GLY A 1 76 ? -8.916 -6.242 10.257 1.00 93.69 76 GLY A N 1
ATOM 590 C CA . GLY A 1 76 ? -9.022 -7.168 9.131 1.00 93.69 76 GLY A CA 1
ATOM 591 C C . GLY A 1 76 ? -8.649 -6.506 7.806 1.00 93.69 76 GLY A C 1
ATOM 592 O O . GLY A 1 76 ? -7.739 -6.975 7.131 1.00 93.69 76 GLY A O 1
ATOM 593 N N . CYS A 1 77 ? -9.265 -5.369 7.474 1.00 95.06 77 CYS A N 1
ATOM 594 C CA . CYS A 1 77 ? -8.932 -4.624 6.257 1.00 95.06 77 CYS A CA 1
ATOM 595 C C . CYS A 1 77 ? -7.468 -4.159 6.222 1.00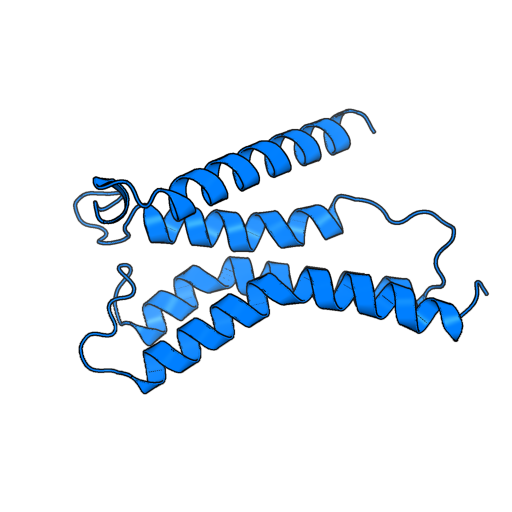 95.06 77 CYS A C 1
ATOM 597 O O . CYS A 1 77 ? -6.820 -4.268 5.186 1.00 95.06 77 CYS A O 1
ATOM 599 N N . ALA A 1 78 ? -6.926 -3.670 7.340 1.00 93.44 78 ALA A N 1
ATOM 600 C CA . ALA A 1 78 ? -5.536 -3.226 7.413 1.00 93.44 78 ALA A CA 1
ATOM 601 C C . ALA A 1 78 ? -4.540 -4.394 7.279 1.00 93.44 78 ALA A C 1
ATOM 603 O O . ALA A 1 78 ? -3.529 -4.250 6.598 1.00 93.44 78 ALA A O 1
ATOM 604 N N . TYR A 1 79 ? -4.830 -5.558 7.871 1.00 95.19 79 TYR A N 1
ATOM 605 C CA . TYR A 1 79 ? -4.018 -6.768 7.704 1.00 95.19 79 TYR A CA 1
ATOM 606 C C . TYR A 1 79 ? -4.072 -7.301 6.274 1.00 95.19 79 TYR A C 1
ATOM 608 O O . TYR A 1 79 ? -3.029 -7.656 5.731 1.00 95.19 79 TYR A O 1
ATOM 616 N N . LEU A 1 80 ? -5.255 -7.320 5.653 1.00 96.50 80 LEU A N 1
ATOM 617 C CA . LEU A 1 80 ? -5.405 -7.708 4.250 1.00 96.50 80 LEU A CA 1
ATOM 618 C C . LEU A 1 80 ? -4.645 -6.751 3.328 1.00 96.50 80 LEU A C 1
ATOM 620 O O . LEU A 1 80 ? -3.883 -7.214 2.487 1.00 96.50 80 LEU A O 1
ATOM 624 N N . GLY A 1 81 ? -4.778 -5.437 3.532 1.00 96.12 81 GLY A N 1
ATOM 625 C CA . GLY A 1 81 ? -4.033 -4.439 2.763 1.00 96.12 81 GLY A CA 1
ATOM 626 C C . GLY A 1 81 ? -2.522 -4.582 2.945 1.00 96.12 81 GLY A C 1
ATOM 627 O O . GLY A 1 81 ? -1.777 -4.518 1.976 1.00 96.12 81 GLY A O 1
ATOM 628 N N . PHE A 1 82 ? -2.055 -4.857 4.166 1.00 95.50 82 PHE A N 1
ATOM 629 C CA . PHE A 1 82 ? -0.637 -5.108 4.432 1.00 95.50 82 PHE A CA 1
ATOM 630 C C . PHE A 1 82 ? -0.127 -6.373 3.733 1.00 95.50 82 PHE A C 1
ATOM 632 O O . PHE A 1 82 ? 0.928 -6.340 3.104 1.00 95.50 82 PHE A O 1
ATOM 639 N N . ALA A 1 83 ? -0.881 -7.473 3.801 1.00 96.56 83 ALA A N 1
ATOM 640 C CA . ALA A 1 83 ? -0.535 -8.711 3.108 1.00 96.56 83 ALA A CA 1
ATOM 641 C C . ALA A 1 83 ? -0.490 -8.507 1.587 1.00 96.56 83 ALA A C 1
ATOM 643 O O . ALA A 1 83 ? 0.459 -8.946 0.939 1.00 96.56 83 ALA A O 1
ATOM 644 N N . GL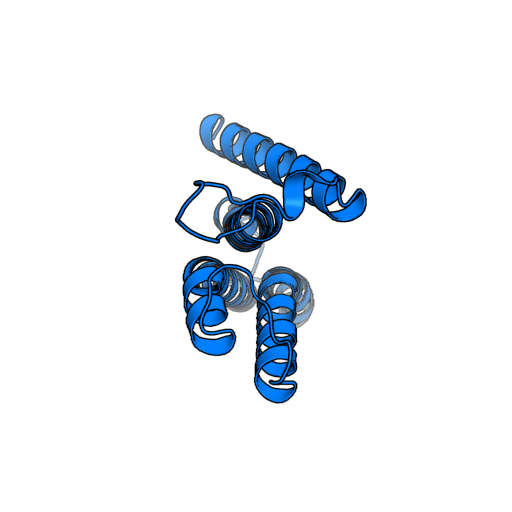N A 1 84 ? -1.465 -7.786 1.028 1.00 96.69 84 GLN A N 1
ATOM 645 C CA . GLN A 1 84 ? -1.476 -7.456 -0.394 1.00 96.69 84 GLN A CA 1
ATOM 646 C C . GLN A 1 84 ? -0.298 -6.559 -0.790 1.00 96.69 84 GLN A C 1
ATOM 648 O O . GLN A 1 84 ? 0.355 -6.827 -1.797 1.00 96.69 84 GLN A O 1
ATOM 653 N N . GLY A 1 85 ? 0.032 -5.554 0.026 1.00 96.62 85 GLY A N 1
ATOM 654 C CA . GLY A 1 85 ? 1.197 -4.693 -0.172 1.00 96.62 85 GLY A CA 1
ATOM 655 C C . GLY A 1 85 ? 2.505 -5.483 -0.207 1.00 96.62 85 GLY A C 1
ATOM 656 O O . GLY A 1 85 ? 3.290 -5.317 -1.134 1.00 96.62 85 GLY A O 1
ATOM 657 N N . LEU A 1 86 ? 2.707 -6.420 0.726 1.00 96.44 86 LEU A N 1
ATOM 658 C CA . LEU A 1 86 ? 3.883 -7.299 0.724 1.00 96.44 86 LEU A CA 1
ATOM 659 C C . LEU A 1 86 ? 3.968 -8.162 -0.540 1.00 96.44 86 LEU A C 1
ATOM 661 O O . LEU A 1 86 ? 5.050 -8.311 -1.105 1.00 96.44 86 LEU A O 1
ATOM 665 N N . LEU A 1 87 ? 2.836 -8.703 -0.990 1.00 96.31 87 LEU A N 1
ATOM 666 C CA . LEU A 1 87 ? 2.765 -9.573 -2.165 1.00 96.31 87 LEU A CA 1
ATOM 667 C C . LEU A 1 87 ? 2.767 -8.809 -3.496 1.00 96.31 87 LEU A C 1
ATOM 669 O O . LEU A 1 87 ? 2.969 -9.430 -4.537 1.00 96.31 87 LEU A O 1
ATOM 673 N N . TRP A 1 88 ? 2.589 -7.486 -3.482 1.00 95.69 88 TRP A N 1
ATOM 674 C CA . TRP A 1 88 ? 2.410 -6.677 -4.689 1.00 95.69 88 TRP A CA 1
ATOM 675 C C . TRP A 1 88 ? 3.537 -6.852 -5.707 1.00 95.69 88 TRP A C 1
ATOM 677 O O . TRP A 1 88 ? 3.261 -7.046 -6.889 1.00 95.69 88 TRP A O 1
ATOM 687 N N . GLY A 1 89 ? 4.798 -6.859 -5.262 1.00 90.94 89 GLY A N 1
ATOM 688 C CA . GLY A 1 89 ? 5.941 -7.060 -6.158 1.00 90.94 89 GLY A CA 1
ATOM 689 C C . GLY A 1 89 ? 5.926 -8.432 -6.841 1.00 90.94 89 GLY A C 1
ATOM 690 O O . GLY A 1 89 ? 6.141 -8.523 -8.046 1.00 90.94 89 GLY A O 1
ATOM 691 N N . ILE A 1 90 ? 5.611 -9.491 -6.086 1.00 92.38 90 ILE A N 1
ATOM 692 C CA . ILE A 1 90 ? 5.539 -10.866 -6.602 1.00 92.38 90 ILE A CA 1
ATOM 693 C C . ILE A 1 90 ? 4.393 -10.991 -7.609 1.00 92.38 90 ILE A C 1
ATOM 695 O O . ILE A 1 90 ? 4.598 -11.498 -8.707 1.00 92.38 90 ILE A O 1
ATOM 699 N N . VAL A 1 91 ? 3.205 -10.491 -7.259 1.00 93.31 91 VAL A N 1
ATOM 700 C CA . VAL A 1 91 ? 2.027 -10.517 -8.138 1.00 93.31 91 VAL A CA 1
ATOM 701 C C . VAL A 1 91 ? 2.297 -9.738 -9.425 1.00 93.31 91 VAL A C 1
ATOM 703 O O . VAL A 1 91 ? 2.042 -10.251 -10.509 1.00 93.31 91 VAL A O 1
ATOM 706 N N . THR A 1 92 ? 2.892 -8.547 -9.323 1.00 91.12 92 THR A N 1
ATOM 707 C CA . THR A 1 92 ? 3.269 -7.738 -10.494 1.00 91.12 92 THR A CA 1
ATOM 708 C C . THR A 1 92 ? 4.239 -8.491 -11.402 1.00 91.12 92 THR A C 1
ATOM 710 O O . THR A 1 92 ? 4.041 -8.514 -12.613 1.00 91.12 92 THR A O 1
ATOM 713 N N . TYR A 1 93 ? 5.252 -9.156 -10.835 1.00 91.19 93 TYR A N 1
ATOM 714 C CA . TYR A 1 93 ? 6.189 -9.968 -11.612 1.00 91.19 93 TYR A CA 1
ATOM 715 C C . TYR A 1 93 ? 5.501 -11.147 -12.311 1.00 91.19 93 TYR A C 1
ATOM 717 O O . TYR A 1 93 ? 5.795 -11.418 -13.471 1.00 91.19 93 TYR A O 1
ATOM 725 N N . MET A 1 94 ? 4.578 -11.836 -11.632 1.00 92.31 94 MET A N 1
ATOM 726 C CA . MET A 1 94 ? 3.844 -12.963 -12.217 1.00 92.31 94 MET A CA 1
ATOM 727 C C . MET A 1 94 ? 2.913 -12.531 -13.355 1.00 92.31 94 MET A C 1
ATOM 729 O O . MET A 1 94 ? 2.786 -13.272 -14.322 1.00 92.31 94 MET A O 1
ATOM 733 N N . LEU A 1 95 ? 2.301 -11.347 -13.255 1.00 91.69 95 LEU A N 1
ATOM 734 C CA . LEU A 1 95 ? 1.412 -10.802 -14.286 1.00 91.69 95 LEU A CA 1
ATOM 735 C C . LEU A 1 95 ? 2.190 -10.236 -15.483 1.00 91.69 95 LEU A C 1
ATOM 737 O O . LEU A 1 95 ? 1.893 -10.557 -16.624 1.00 91.69 95 LEU A O 1
ATOM 741 N N . ALA A 1 96 ? 3.211 -9.410 -15.244 1.00 89.19 96 ALA A N 1
ATOM 742 C CA . ALA A 1 96 ? 3.972 -8.767 -16.320 1.00 89.19 96 ALA A CA 1
ATOM 743 C C . ALA A 1 96 ? 5.089 -9.657 -16.904 1.00 89.19 96 ALA A C 1
ATOM 745 O O . ALA A 1 96 ? 5.710 -9.307 -17.909 1.00 89.19 96 ALA A O 1
ATOM 746 N N . GLY A 1 97 ? 5.440 -10.757 -16.230 1.00 87.19 97 GLY A N 1
ATOM 747 C CA . GLY A 1 97 ? 6.615 -11.584 -16.536 1.00 87.19 97 GLY A CA 1
ATOM 748 C C . GLY A 1 97 ? 7.960 -10.891 -16.264 1.00 87.19 97 GLY A C 1
ATOM 749 O O . GLY A 1 97 ? 9.017 -11.421 -16.606 1.00 87.19 97 GLY A O 1
ATOM 750 N N . ASN A 1 98 ? 7.946 -9.685 -15.690 1.00 86.25 98 ASN A N 1
ATOM 751 C CA . ASN A 1 98 ? 9.127 -8.867 -15.432 1.00 86.25 98 ASN A CA 1
ATOM 752 C C . ASN A 1 98 ? 8.902 -7.909 -14.250 1.00 86.25 98 ASN A C 1
ATOM 754 O O . ASN A 1 98 ? 7.775 -7.628 -13.854 1.00 86.25 98 ASN A O 1
ATOM 758 N N . TRP A 1 99 ? 9.989 -7.369 -13.695 1.00 85.31 99 TRP A N 1
ATOM 759 C CA . TRP A 1 99 ? 9.931 -6.419 -12.575 1.00 85.31 99 TRP A CA 1
ATOM 760 C C . TRP A 1 99 ? 9.629 -4.974 -12.993 1.00 85.31 99 TRP A C 1
ATOM 762 O O . TRP A 1 99 ? 9.400 -4.123 -12.129 1.00 85.31 99 TRP A O 1
ATOM 772 N N . ALA A 1 100 ? 9.631 -4.689 -14.297 1.00 85.00 100 ALA A N 1
ATOM 773 C CA . ALA A 1 100 ? 9.296 -3.377 -14.836 1.00 85.00 100 ALA A CA 1
ATOM 774 C C . ALA A 1 100 ? 7.788 -3.114 -14.857 1.00 85.00 100 ALA A C 1
ATOM 776 O O . ALA A 1 100 ? 7.394 -1.953 -14.847 1.00 85.00 100 ALA A O 1
ATOM 777 N N . GLY A 1 101 ? 6.950 -4.154 -14.794 1.00 83.12 101 GLY A N 1
ATOM 778 C CA . GLY A 1 101 ? 5.496 -3.989 -14.858 1.00 83.12 101 GLY A CA 1
ATOM 779 C C . GLY A 1 101 ? 5.036 -3.547 -16.247 1.00 83.12 101 GLY A C 1
ATOM 780 O O . GLY A 1 101 ? 4.093 -2.777 -16.377 1.00 83.12 101 GLY A O 1
ATOM 781 N N . ASN A 1 102 ? 5.744 -3.983 -17.291 1.00 84.88 102 ASN A N 1
ATOM 782 C CA . ASN A 1 102 ? 5.412 -3.643 -18.669 1.00 84.88 102 ASN A CA 1
ATOM 783 C C . ASN A 1 102 ? 4.424 -4.666 -19.241 1.00 84.88 102 ASN A C 1
ATOM 785 O O . ASN A 1 102 ? 4.810 -5.802 -19.507 1.00 84.88 102 ASN A O 1
ATOM 789 N N . PHE A 1 103 ? 3.188 -4.234 -19.493 1.00 87.19 103 PHE A N 1
ATOM 790 C CA . PHE A 1 103 ? 2.092 -5.058 -20.024 1.00 87.19 103 PHE A CA 1
ATOM 791 C C . PHE A 1 103 ? 1.879 -4.870 -21.535 1.00 87.19 103 PHE A C 1
ATOM 793 O O . PHE A 1 103 ? 0.751 -4.890 -22.015 1.00 87.19 103 PHE A O 1
ATOM 800 N N . VAL A 1 104 ? 2.962 -4.644 -22.291 1.00 79.50 104 VAL A N 1
ATOM 801 C CA . VAL A 1 104 ? 2.950 -4.103 -23.672 1.00 79.50 104 VAL A CA 1
ATOM 802 C C . VAL A 1 104 ? 1.988 -4.828 -24.626 1.00 79.50 104 VAL A C 1
ATOM 804 O O . VAL A 1 104 ? 1.518 -4.203 -25.568 1.00 79.50 104 VAL A O 1
ATOM 807 N N . ASN A 1 105 ? 1.647 -6.097 -24.377 1.00 81.31 105 ASN A N 1
ATOM 808 C CA . ASN A 1 105 ? 0.671 -6.850 -25.170 1.00 81.31 105 ASN A CA 1
ATOM 809 C C . ASN A 1 105 ? -0.265 -7.734 -24.322 1.00 81.31 105 ASN A C 1
ATOM 811 O O . ASN A 1 105 ? -0.741 -8.752 -24.816 1.00 81.31 105 ASN A O 1
ATOM 815 N N . ASP A 1 106 ? -0.509 -7.382 -23.058 1.00 90.62 106 ASP A N 1
ATOM 816 C CA . ASP A 1 106 ? -1.385 -8.165 -22.174 1.00 90.62 106 ASP A CA 1
ATOM 817 C C . ASP A 1 106 ? -2.342 -7.256 -21.378 1.00 90.62 106 ASP A C 1
ATOM 819 O O . ASP A 1 106 ? -2.079 -6.920 -20.218 1.00 90.62 106 ASP A O 1
ATOM 823 N N . PRO A 1 107 ? -3.440 -6.802 -22.015 1.00 90.88 107 PRO A N 1
ATOM 824 C CA . PRO A 1 107 ? -4.400 -5.895 -21.392 1.00 90.88 107 PRO A CA 1
ATOM 825 C C . PRO A 1 107 ? -5.109 -6.499 -20.175 1.00 90.88 107 PRO A C 1
ATOM 827 O O . PRO A 1 107 ? -5.415 -5.773 -19.234 1.00 90.88 107 PRO A O 1
ATOM 830 N N . GLU A 1 108 ? -5.349 -7.813 -20.175 1.00 94.38 108 GLU A N 1
ATOM 831 C CA . GLU A 1 108 ? -6.023 -8.501 -19.069 1.00 94.38 108 GLU A CA 1
ATOM 832 C C . GLU A 1 108 ? -5.134 -8.508 -17.819 1.00 94.38 108 GLU A C 1
ATOM 834 O O . GLU A 1 108 ? -5.572 -8.120 -16.734 1.00 94.38 108 GLU A O 1
ATOM 839 N N . SER A 1 109 ? -3.848 -8.844 -17.971 1.00 93.44 109 SER A N 1
ATOM 840 C CA . SER A 1 109 ? -2.884 -8.759 -16.868 1.00 93.44 109 SER A CA 1
ATOM 841 C C . SER A 1 109 ? -2.711 -7.331 -16.346 1.00 93.44 109 SER A C 1
ATOM 843 O O . SER A 1 109 ? -2.552 -7.143 -15.136 1.00 93.44 109 SER A O 1
ATOM 845 N N . ALA A 1 110 ? -2.770 -6.324 -17.226 1.00 93.25 110 ALA A N 1
ATOM 846 C CA . ALA A 1 110 ? -2.731 -4.917 -16.828 1.00 93.25 110 ALA A CA 1
ATOM 847 C C . ALA A 1 110 ? -3.950 -4.535 -15.973 1.00 93.25 110 ALA A C 1
ATOM 849 O O . ALA A 1 110 ? -3.783 -3.959 -14.899 1.00 93.25 110 ALA A O 1
ATOM 850 N N . GLU A 1 111 ? -5.160 -4.912 -16.395 1.00 95.25 111 GLU A N 1
ATOM 851 C CA . GLU A 1 111 ? -6.399 -4.633 -15.659 1.00 95.25 111 GLU A CA 1
ATOM 852 C C . GLU A 1 111 ? -6.404 -5.307 -14.277 1.00 95.25 111 GLU A C 1
ATOM 854 O O . GLU A 1 111 ? -6.739 -4.682 -13.266 1.00 95.25 111 GLU A O 1
ATOM 859 N N . ILE A 1 112 ? -5.955 -6.566 -14.197 1.00 94.81 112 ILE A N 1
ATOM 860 C CA . ILE A 1 112 ? -5.817 -7.285 -12.921 1.00 94.81 112 ILE A CA 1
ATOM 861 C C . ILE A 1 112 ? -4.803 -6.582 -12.013 1.00 94.81 112 ILE A C 1
ATOM 863 O O . ILE A 1 112 ? -5.050 -6.425 -10.813 1.00 94.81 112 ILE A O 1
ATOM 867 N N . TRP A 1 113 ? -3.667 -6.148 -12.563 1.00 94.62 113 TRP A N 1
ATOM 868 C CA . TRP A 1 113 ? -2.645 -5.417 -11.816 1.00 94.62 113 TRP A CA 1
ATOM 869 C C . TRP A 1 113 ? -3.160 -4.068 -11.294 1.00 94.62 113 TRP A C 1
ATOM 871 O O . TRP A 1 113 ? -2.927 -3.738 -10.125 1.00 94.62 113 TRP A O 1
ATOM 881 N N . GLU A 1 114 ? -3.894 -3.309 -12.110 1.00 94.06 114 GLU A N 1
ATOM 882 C CA . GLU A 1 114 ? -4.522 -2.046 -11.711 1.00 94.06 114 GLU A CA 1
ATOM 883 C C . GLU A 1 114 ? -5.524 -2.270 -10.580 1.00 94.06 114 GLU A C 1
ATOM 885 O O . GLU A 1 114 ? -5.430 -1.631 -9.526 1.00 94.06 114 GLU A O 1
ATOM 890 N N . LEU A 1 115 ? -6.432 -3.236 -10.746 1.00 95.62 115 LEU A N 1
ATOM 891 C CA . LEU A 1 115 ? -7.417 -3.590 -9.729 1.00 95.62 115 LEU A CA 1
ATOM 892 C C . LEU A 1 115 ? -6.736 -3.988 -8.419 1.00 95.62 115 LEU A C 1
ATOM 894 O O . LEU A 1 115 ? -7.091 -3.477 -7.355 1.00 95.62 115 LEU A O 1
ATOM 898 N N . TYR A 1 116 ? -5.735 -4.866 -8.482 1.00 94.50 116 TYR A N 1
ATOM 899 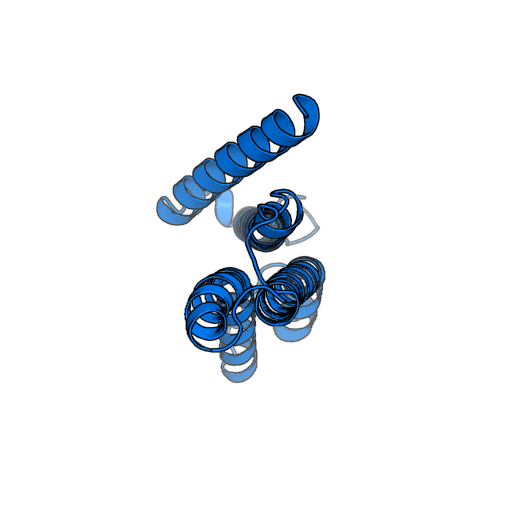C CA . TYR A 1 116 ? -4.976 -5.295 -7.311 1.00 94.50 116 TYR A CA 1
ATOM 900 C C . TYR A 1 116 ? -4.310 -4.105 -6.607 1.00 94.50 116 TYR A C 1
ATOM 902 O O . TYR A 1 116 ? -4.396 -3.968 -5.382 1.00 94.50 116 TYR A O 1
ATOM 910 N N . THR A 1 117 ? -3.696 -3.205 -7.375 1.00 94.44 117 THR A N 1
ATOM 911 C CA . THR A 1 117 ? -3.036 -1.994 -6.870 1.00 94.44 117 THR A CA 1
ATOM 912 C C . THR A 1 117 ? -4.030 -1.063 -6.176 1.00 94.44 117 THR A C 1
ATOM 914 O O . THR A 1 117 ? -3.800 -0.648 -5.035 1.00 94.44 117 THR A O 1
ATOM 917 N N . TYR A 1 118 ? -5.166 -0.775 -6.812 1.00 94.62 118 TYR A N 1
ATOM 918 C CA . TYR A 1 118 ? -6.196 0.096 -6.248 1.00 94.62 118 TYR A CA 1
ATOM 919 C C . TYR A 1 118 ? -6.856 -0.509 -5.013 1.00 94.62 118 TYR A C 1
ATOM 921 O O . TYR A 1 118 ? -7.010 0.183 -4.006 1.00 94.62 118 TYR A O 1
ATOM 929 N N . VAL A 1 119 ? -7.195 -1.799 -5.036 1.00 95.00 119 VAL A N 1
ATOM 930 C CA . VAL A 1 119 ? -7.766 -2.493 -3.872 1.00 95.00 119 VAL A CA 1
ATOM 931 C C . VAL A 1 119 ? -6.795 -2.444 -2.693 1.00 95.00 119 VAL A C 1
ATOM 933 O O . VAL A 1 119 ? -7.205 -2.076 -1.588 1.00 95.00 119 VAL A O 1
ATOM 936 N N . THR A 1 120 ? -5.508 -2.711 -2.930 1.00 94.88 120 THR A N 1
ATOM 937 C CA . THR A 1 120 ? -4.466 -2.637 -1.893 1.00 94.88 120 THR A CA 1
ATOM 938 C C . THR A 1 120 ? -4.421 -1.246 -1.251 1.00 94.88 120 THR A C 1
ATOM 940 O O . THR A 1 120 ? -4.394 -1.123 -0.023 1.00 94.88 120 THR A O 1
ATOM 943 N N . ALA A 1 121 ? -4.469 -0.188 -2.067 1.00 92.56 121 ALA A N 1
ATOM 944 C CA . ALA A 1 121 ? -4.447 1.198 -1.599 1.00 92.56 121 ALA A CA 1
ATOM 945 C C . ALA A 1 121 ? -5.732 1.611 -0.855 1.00 92.56 121 ALA A C 1
ATOM 947 O O . ALA A 1 121 ? -5.676 2.383 0.106 1.00 92.56 121 ALA A O 1
ATOM 948 N N . LEU A 1 122 ? -6.895 1.101 -1.273 1.00 94.88 122 LEU A N 1
ATOM 949 C CA . LEU A 1 122 ? -8.202 1.484 -0.730 1.00 94.88 122 LEU A CA 1
ATOM 950 C C . LEU A 1 122 ? -8.593 0.719 0.540 1.00 94.88 122 LEU A C 1
ATOM 952 O O . LEU A 1 122 ? -9.344 1.251 1.362 1.00 94.88 122 LEU A O 1
ATOM 956 N N . LEU A 1 123 ? -8.083 -0.497 0.745 1.00 94.00 123 LEU A N 1
ATOM 957 C CA . LEU A 1 123 ? -8.444 -1.356 1.880 1.00 94.00 123 LEU A CA 1
ATOM 958 C C . LEU A 1 123 ? -8.356 -0.667 3.255 1.00 94.00 123 LEU A C 1
ATOM 960 O O . LEU A 1 123 ? -9.308 -0.788 4.033 1.00 94.00 123 LEU A O 1
ATOM 964 N N . PRO A 1 124 ? -7.297 0.097 3.591 1.00 90.75 124 PRO A N 1
ATOM 965 C CA . PRO A 1 124 ? -7.232 0.789 4.879 1.00 90.75 124 PRO A CA 1
ATOM 966 C C . PRO A 1 124 ? -8.331 1.844 5.055 1.00 90.75 124 PRO A C 1
ATOM 968 O O . PRO A 1 124 ? -8.882 1.989 6.151 1.00 90.75 124 PRO A O 1
ATOM 971 N N . PHE A 1 125 ? -8.711 2.539 3.978 1.00 91.50 125 PHE A N 1
ATOM 972 C CA . PHE A 1 125 ? -9.821 3.492 3.997 1.00 91.50 125 PHE A CA 1
ATOM 973 C C . PHE A 1 125 ? -11.156 2.779 4.183 1.00 91.50 125 PHE A C 1
ATOM 975 O O . PHE A 1 125 ? -11.945 3.188 5.036 1.00 91.50 125 PHE A O 1
ATOM 982 N N . ILE A 1 126 ? -11.382 1.678 3.461 1.00 94.12 126 ILE A N 1
ATOM 983 C CA . ILE A 1 126 ? -12.574 0.833 3.621 1.00 94.12 126 ILE A CA 1
ATOM 984 C C . ILE A 1 126 ? -12.695 0.372 5.077 1.00 94.12 126 ILE A C 1
ATOM 986 O O . ILE A 1 126 ? -13.752 0.527 5.687 1.00 94.12 126 ILE A O 1
ATOM 990 N N . GLY A 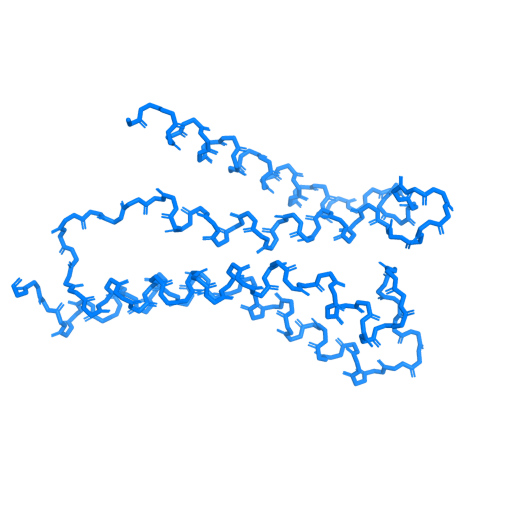1 127 ? -11.602 -0.103 5.680 1.00 91.50 127 GLY A N 1
ATOM 991 C CA . GLY A 1 127 ? -11.560 -0.491 7.091 1.00 91.50 127 GLY A CA 1
ATOM 992 C C . GLY A 1 127 ? -11.895 0.653 8.050 1.00 91.50 127 GLY A C 1
ATOM 993 O O . GLY A 1 127 ? -12.649 0.474 9.016 1.00 91.50 127 GLY A O 1
ATOM 994 N N . TYR A 1 128 ? -11.361 1.846 7.786 1.00 89.69 128 TYR A N 1
ATOM 995 C CA . TYR A 1 128 ? -11.591 3.021 8.618 1.00 89.69 128 TYR A CA 1
ATOM 996 C C . TYR A 1 128 ? -13.038 3.519 8.533 1.00 89.69 128 TYR A C 1
ATOM 998 O O . TYR A 1 128 ? -13.696 3.657 9.570 1.00 89.69 128 TYR A O 1
ATOM 1006 N N . PHE A 1 129 ? -13.552 3.753 7.324 1.00 91.62 129 PHE A N 1
ATOM 1007 C CA . PHE A 1 129 ? -14.925 4.212 7.110 1.00 91.62 129 PHE A CA 1
ATOM 1008 C C . PHE A 1 129 ? -15.942 3.147 7.521 1.00 91.62 129 PHE A C 1
ATOM 1010 O O . PHE A 1 129 ? -16.909 3.461 8.212 1.00 91.62 129 PHE A O 1
ATOM 1017 N N . GLY A 1 130 ? -15.682 1.876 7.213 1.00 91.75 130 GLY A N 1
ATOM 1018 C CA . GLY A 1 130 ? -16.524 0.765 7.644 1.00 91.75 130 GLY A CA 1
ATOM 1019 C C . GLY A 1 130 ? -16.597 0.643 9.164 1.00 91.75 130 GLY A C 1
ATOM 1020 O O . GLY A 1 130 ? -17.688 0.475 9.699 1.00 91.75 130 GLY A O 1
ATOM 1021 N N . MET A 1 131 ? -15.496 0.852 9.904 1.00 90.75 131 MET A N 1
ATOM 1022 C CA . MET A 1 131 ? -15.590 0.978 11.369 1.00 90.75 131 MET A CA 1
ATOM 1023 C C . MET A 1 131 ? -16.539 2.113 11.763 1.00 90.75 131 MET A C 1
ATOM 1025 O O . MET A 1 131 ? -17.390 1.910 12.627 1.00 90.75 131 MET A O 1
ATOM 1029 N N . ARG A 1 132 ? -16.368 3.312 11.189 1.00 88.44 132 ARG A N 1
ATOM 1030 C CA . ARG A 1 132 ? -17.194 4.481 11.534 1.00 88.44 132 ARG A CA 1
ATOM 1031 C C . ARG A 1 132 ? -18.681 4.187 11.348 1.00 88.44 132 ARG A C 1
ATOM 1033 O O . ARG A 1 132 ? -19.457 4.516 12.239 1.00 88.44 132 ARG A O 1
ATOM 1040 N N . LEU A 1 133 ? -19.045 3.515 10.259 1.00 90.88 133 LEU A N 1
ATOM 1041 C CA . LEU A 1 133 ? -20.415 3.078 9.992 1.00 90.88 133 LEU A CA 1
ATOM 1042 C C . LEU A 1 133 ? -20.883 2.010 10.987 1.00 90.88 133 LEU A C 1
ATOM 1044 O O . LEU A 1 133 ? -21.950 2.142 11.578 1.00 90.88 133 LEU A O 1
ATOM 1048 N N . LEU A 1 134 ? -20.071 0.982 11.245 1.00 90.31 134 LEU A N 1
ATOM 1049 C CA . LEU A 1 134 ? -20.422 -0.097 12.173 1.00 90.31 134 LEU A CA 1
ATOM 1050 C C . LEU A 1 134 ? -20.615 0.397 13.613 1.00 90.31 134 LEU A C 1
ATOM 1052 O O . LEU A 1 134 ? -21.422 -0.173 14.339 1.00 90.31 134 LEU A O 1
ATOM 1056 N N . MET A 1 135 ? -19.927 1.461 14.036 1.00 88.88 135 MET A N 1
ATOM 1057 C CA . MET A 1 135 ? -20.126 2.053 15.368 1.00 88.88 135 MET A CA 1
ATOM 1058 C C . MET A 1 135 ? -21.532 2.634 15.585 1.00 88.88 135 MET A C 1
ATOM 1060 O O . MET A 1 135 ? -21.935 2.790 16.735 1.00 88.88 135 MET A O 1
ATOM 1064 N N . ILE A 1 136 ? -22.282 2.935 14.518 1.00 88.56 136 ILE A N 1
ATOM 1065 C CA . ILE A 1 136 ? -23.682 3.382 14.615 1.00 88.56 136 ILE A CA 1
ATOM 1066 C C . ILE A 1 136 ? -24.556 2.257 15.189 1.00 88.56 136 ILE A C 1
ATOM 1068 O O . ILE A 1 136 ? -25.431 2.507 16.016 1.00 88.56 136 ILE A O 1
ATOM 1072 N N . PHE A 1 137 ? -24.277 1.017 14.783 1.00 87.88 137 PHE A N 1
ATOM 1073 C CA . PHE A 1 137 ? -25.069 -0.167 15.122 1.00 87.88 137 PHE A CA 1
ATOM 1074 C C . PHE A 1 137 ? -24.503 -0.930 16.322 1.00 87.88 137 PHE A C 1
ATOM 1076 O O . PHE A 1 137 ? -25.246 -1.419 17.168 1.00 87.88 137 PHE A O 1
ATOM 1083 N N . PHE A 1 138 ? -23.177 -1.003 16.423 1.00 83.38 138 PHE A N 1
ATOM 1084 C CA . PHE A 1 138 ? -22.462 -1.744 17.455 1.00 83.38 138 PHE A CA 1
ATOM 1085 C C . PHE A 1 138 ? -21.811 -0.763 18.430 1.00 83.38 138 PHE A C 1
ATOM 1087 O O . PHE A 1 138 ? -20.623 -0.437 18.326 1.00 83.38 138 PHE A O 1
ATOM 1094 N N . LYS A 1 139 ? -22.616 -0.275 19.381 1.00 69.06 139 LYS A N 1
ATOM 1095 C CA . LYS A 1 139 ? -22.122 0.508 20.519 1.00 69.06 139 LYS A CA 1
ATOM 1096 C C . LYS A 1 139 ? -21.261 -0.369 21.430 1.00 69.06 139 LYS A C 1
ATOM 1098 O O . LYS A 1 139 ? -21.302 -1.595 21.362 1.00 69.06 139 LYS A O 1
ATOM 1103 N N . LYS A 1 140 ? -20.446 0.284 22.257 1.00 64.12 140 LYS A N 1
ATOM 1104 C CA . LYS A 1 140 ? -19.603 -0.367 23.262 1.00 64.12 140 LYS A CA 1
ATOM 1105 C C . LYS A 1 140 ? -20.445 -1.328 24.115 1.00 64.12 140 LYS A C 1
ATOM 1107 O O . LYS A 1 140 ? -21.347 -0.864 24.808 1.00 64.12 140 LYS A O 1
ATOM 1112 N N . GLY A 1 141 ? -20.158 -2.625 24.005 1.00 55.91 141 GLY A N 1
ATOM 1113 C CA . GLY A 1 141 ? -20.506 -3.616 25.021 1.00 55.91 141 GLY A CA 1
ATOM 1114 C C . GLY A 1 141 ? -19.503 -3.563 26.159 1.00 55.91 141 GLY A C 1
ATOM 1115 O O . GLY A 1 141 ? -18.334 -3.199 25.876 1.00 55.91 141 GLY A O 1
#

Sequence (141 aa):
MKSKNILFLISVIVQITIIVALATAPAWFSQPVVGNAGMPWGNLLTWVLLTLFPSNFLLVRRSSQTGTVPQKFNYGCAYLGFAQGLLWGIVTYMLAGNWAGNFVNDPESAEIWELYTYVTALLPFIGYFGMRLLMIFFKKG

Foldseek 3Di:
DVVLVVVLVVLVVLLVVLVVCLVVVDPQQCPDPDNPQNAGVNLVSLLSNQQSVLVSLVSPDDDPFAAPVLVVQLPVLSVVLNVLSNCLQVLLCVLCVGNSSDCPPPVPSVVVSVVSSVSSVCSNVCSVVSSVVVCVVGGHD

Radius of gyration: 17.47 Å; chains: 1; bounding box: 47×27×50 Å

pLDDT: mean 88.22, std 9.35, range [55.44, 96.69]

Organism: NCBI:txid1267423

Secondary structure (DSSP, 8-state):
-HHHHHHHHHHHHHHHHHHHHHHH--GGGGSBSSTTT--BHHHHHHHHHHHHHHHHHHHS---TTS-HHHHHHHHHHHHHHHHHHHHHHHHHHHHHSSTT---TT-HHHHHHHHHHHHHHHHHHHHHHHHHHHHHHHS---